Protein AF-A0A091CDH5-F1 (afdb_monomer_lite)

Sequence (172 aa):
MLFLNHKAAADETEFFQAIQVDENDRHKTISEEHEIEGWTRFYFPGRRGKYSDFEWHWYHFSGVSKDEKSEAEGIFQIVGEGKGWAEDDEVSNEFGNFDYLMFADIDYGHEDVFEETKQWLNWFINETEIDGIRLDAVKHIKSSVINDLVNYVRAEFGEDFFFSGRILGTRY

pLDDT: mean 90.64, std 10.82, range [31.14, 98.5]

Secondary structure (DSSP, 8-state):
-B--SEE-S-SEEEEEEEEEEETTEEEEE-S--EEEEEEEEB--TTTTTSS----B-GGGEEEEEEETTTTEEEEEEEPSTT-SPPPGGGS--TTS-----SSEEE-TTSHHHHHHHHHHHHHHHHHHT-SEEEESSGGGS-HHHHHHHHHHHHHHH-TT-EEEE---S---

Foldseek 3Di:
DDELFADDDAPAKDKAWWFFADPLARVHTPGDIDIFIARWWHQPVVCVQPLHRDITGLVQFQWAQAGPVVRDGGIIGTDDVQHDADDCVQAPCGSHRQLDDHGGTGDPSDPVSLVVVLSCVVVVCVVPVDQEDEYEPNRNDGNVSVVVSLVSCCVVPNPSRYYHYDDDDDDD

Radius of gyration: 16.64 Å; chains: 1; bounding box: 41×36×43 Å

Organism: NCBI:txid1302649

Structure (mmCIF, N/CA/C/O backbone):
data_AF-A0A091CDH5-F1
#
_entry.id   AF-A0A091CDH5-F1
#
loop_
_atom_site.group_PDB
_atom_site.id
_atom_site.type_symbol
_atom_site.label_atom_id
_atom_site.label_alt_id
_atom_site.label_comp_id
_atom_site.label_asym_id
_atom_site.label_entity_id
_atom_site.label_seq_id
_atom_site.pdbx_PDB_ins_code
_atom_site.Cartn_x
_atom_site.Cartn_y
_atom_site.Cartn_z
_atom_site.occupancy
_atom_site.B_iso_or_equiv
_atom_site.auth_seq_id
_atom_site.auth_comp_id
_atom_site.auth_asym_id
_atom_site.auth_atom_id
_atom_site.pdbx_PDB_model_num
ATOM 1 N N . MET A 1 1 ? -2.086 10.483 12.612 1.00 80.38 1 MET A N 1
ATOM 2 C CA . MET A 1 1 ? -1.797 10.572 11.163 1.00 80.38 1 MET A CA 1
ATOM 3 C C . MET A 1 1 ? -1.545 9.162 10.685 1.00 80.38 1 MET A C 1
ATOM 5 O O . MET A 1 1 ? -0.776 8.481 11.350 1.00 80.38 1 MET A O 1
ATOM 9 N N . LEU A 1 2 ? -2.225 8.728 9.629 1.00 86.69 2 LEU A N 1
ATOM 10 C CA . LEU A 1 2 ? -2.168 7.367 9.106 1.00 86.69 2 LEU A CA 1
ATOM 11 C C . LEU A 1 2 ? -1.538 7.364 7.715 1.00 86.69 2 LEU A C 1
ATOM 13 O O . LEU A 1 2 ? -1.805 8.263 6.918 1.00 86.69 2 LEU A O 1
ATOM 17 N N . PHE A 1 3 ? -0.725 6.344 7.458 1.00 88.12 3 PHE A N 1
ATOM 18 C CA . PHE A 1 3 ? -0.074 6.088 6.179 1.00 88.12 3 PHE A CA 1
ATOM 19 C C . PHE A 1 3 ? -0.627 4.781 5.631 1.00 88.12 3 PHE A C 1
ATOM 21 O O . PHE A 1 3 ? -0.390 3.725 6.209 1.00 88.12 3 PHE A O 1
ATOM 28 N N . LEU A 1 4 ? -1.401 4.893 4.558 1.00 89.12 4 LEU A N 1
ATOM 29 C CA . LEU A 1 4 ? -2.134 3.786 3.947 1.00 89.12 4 LEU A CA 1
ATOM 30 C C . LEU A 1 4 ? -1.717 3.555 2.486 1.00 89.12 4 LEU A C 1
ATOM 32 O O . LEU A 1 4 ? -2.208 2.653 1.841 1.00 89.12 4 LEU A O 1
ATOM 36 N N . ASN A 1 5 ? -0.791 4.347 1.951 1.00 88.94 5 ASN A N 1
ATOM 37 C CA . ASN A 1 5 ? -0.385 4.229 0.552 1.00 88.94 5 ASN A CA 1
ATOM 38 C C . ASN A 1 5 ? 0.543 3.038 0.297 1.00 88.94 5 ASN A C 1
ATOM 40 O O . ASN A 1 5 ? 0.453 2.374 -0.723 1.00 88.94 5 ASN A O 1
ATOM 44 N N . HIS A 1 6 ? 1.520 2.830 1.175 1.00 93.06 6 HIS A N 1
ATOM 45 C CA . HIS A 1 6 ? 2.621 1.913 0.915 1.00 93.06 6 HIS A CA 1
ATOM 46 C C . HIS A 1 6 ? 3.102 1.241 2.190 1.00 93.06 6 HIS A C 1
ATOM 48 O O . HIS A 1 6 ? 2.900 1.736 3.305 1.00 93.06 6 HIS A O 1
ATOM 54 N N . LYS A 1 7 ? 3.816 0.131 2.010 1.00 95.12 7 LYS A N 1
ATOM 55 C CA . LYS A 1 7 ? 4.566 -0.548 3.067 1.00 95.12 7 LYS A CA 1
ATOM 56 C C . LYS A 1 7 ? 6.041 -0.577 2.702 1.00 95.12 7 LYS A C 1
ATOM 58 O O . LYS A 1 7 ? 6.405 -0.768 1.548 1.00 95.12 7 LYS A O 1
ATOM 63 N N . ALA A 1 8 ? 6.890 -0.388 3.704 1.00 94.75 8 ALA A N 1
ATOM 64 C CA . ALA A 1 8 ? 8.336 -0.307 3.549 1.00 94.75 8 ALA A CA 1
ATOM 65 C C . ALA A 1 8 ? 9.036 -1.288 4.487 1.00 94.75 8 ALA A C 1
ATOM 67 O O . ALA A 1 8 ? 8.496 -1.603 5.548 1.00 94.75 8 ALA A O 1
ATOM 68 N N . ALA A 1 9 ? 10.257 -1.690 4.121 1.00 93.31 9 ALA A N 1
ATOM 69 C CA . ALA A 1 9 ? 11.094 -2.618 4.885 1.00 93.31 9 ALA A CA 1
ATOM 70 C C . ALA A 1 9 ? 10.392 -3.962 5.147 1.00 93.31 9 ALA A C 1
ATOM 72 O O . ALA A 1 9 ? 10.154 -4.336 6.296 1.00 93.31 9 ALA A O 1
ATOM 73 N N . ALA A 1 10 ? 10.040 -4.655 4.060 1.00 96.44 10 ALA A N 1
ATOM 74 C CA . ALA A 1 10 ? 9.552 -6.027 4.125 1.00 96.44 10 ALA A CA 1
ATOM 75 C C . ALA A 1 10 ? 10.574 -6.940 4.821 1.00 96.44 10 ALA A C 1
ATOM 77 O O . ALA A 1 10 ? 11.772 -6.652 4.837 1.00 96.44 10 ALA A O 1
ATOM 78 N N . ASP A 1 11 ? 10.089 -8.033 5.403 1.00 97.88 11 ASP A N 1
ATOM 79 C CA . ASP A 1 11 ? 10.935 -8.988 6.114 1.00 97.88 11 ASP A CA 1
ATOM 80 C C . ASP A 1 11 ? 11.752 -9.847 5.125 1.00 97.88 11 ASP A C 1
ATOM 82 O O . ASP A 1 11 ? 12.896 -10.201 5.411 1.00 97.88 11 ASP A O 1
ATOM 86 N N . GLU A 1 12 ? 11.177 -10.158 3.956 1.00 98.12 12 GLU A N 1
ATOM 87 C CA . GLU A 1 12 ? 11.788 -10.974 2.898 1.00 98.12 12 GLU A CA 1
ATOM 88 C C . GLU A 1 12 ? 11.397 -10.477 1.489 1.00 98.12 12 GLU A C 1
ATOM 90 O O . GLU A 1 12 ? 10.405 -9.759 1.297 1.00 98.12 12 GLU A O 1
ATOM 95 N N . THR A 1 13 ? 12.191 -10.877 0.493 1.00 98.25 13 THR A N 1
ATOM 96 C CA . THR A 1 13 ? 11.895 -10.700 -0.932 1.00 98.25 13 THR A CA 1
ATOM 97 C C . THR A 1 13 ? 11.043 -11.848 -1.478 1.00 98.25 13 THR A C 1
ATOM 99 O O . THR A 1 13 ? 11.049 -12.962 -0.951 1.00 98.25 13 THR A O 1
ATOM 102 N N . GLU A 1 14 ? 10.314 -11.583 -2.562 1.00 98.50 14 GLU A N 1
ATOM 103 C CA . GLU A 1 14 ? 9.577 -12.587 -3.337 1.00 98.50 14 GLU A CA 1
ATOM 104 C C . GLU A 1 14 ? 9.861 -12.414 -4.832 1.00 98.50 14 GLU A C 1
ATOM 106 O O . GLU A 1 14 ? 10.179 -11.310 -5.280 1.00 98.50 14 GLU A O 1
ATOM 111 N N . PHE A 1 15 ? 9.723 -13.498 -5.601 1.00 98.25 15 PHE A N 1
ATOM 112 C CA . PHE A 1 15 ? 9.807 -13.473 -7.063 1.00 98.25 15 PHE A CA 1
ATOM 113 C C . PHE A 1 15 ? 8.410 -13.378 -7.675 1.00 98.25 15 PHE A C 1
ATOM 115 O O . PHE A 1 15 ? 7.536 -14.183 -7.345 1.00 98.25 15 PHE A O 1
ATOM 122 N N . PHE A 1 16 ? 8.206 -12.422 -8.579 1.00 98.00 16 PHE A N 1
ATOM 123 C CA . PHE A 1 16 ? 6.928 -12.200 -9.259 1.00 98.00 16 PHE A CA 1
ATOM 124 C C . PHE A 1 16 ? 7.130 -11.534 -10.625 1.00 98.00 16 PHE A C 1
ATOM 126 O O . PHE A 1 16 ? 8.180 -10.953 -10.898 1.00 98.00 16 PHE A O 1
ATOM 133 N N . GLN A 1 17 ? 6.132 -11.651 -11.506 1.00 98.06 17 GLN A N 1
ATOM 134 C CA . GLN A 1 17 ? 6.162 -11.000 -12.817 1.00 98.06 17 GLN A CA 1
ATOM 135 C C . GLN A 1 17 ? 5.862 -9.509 -12.675 1.00 98.06 17 GLN A C 1
ATOM 137 O O . GLN A 1 17 ? 4.933 -9.117 -11.964 1.00 98.06 17 GLN A O 1
ATOM 142 N N . ALA A 1 18 ? 6.635 -8.685 -13.373 1.00 97.75 18 ALA A N 1
ATOM 143 C CA . ALA A 1 18 ? 6.439 -7.249 -13.415 1.00 97.75 18 ALA A CA 1
ATOM 144 C C . ALA A 1 18 ? 6.816 -6.664 -14.781 1.00 97.75 18 ALA A C 1
ATOM 146 O O . ALA A 1 18 ? 7.532 -7.273 -15.581 1.00 97.75 18 ALA A O 1
ATOM 147 N N . ILE A 1 19 ? 6.339 -5.448 -15.030 1.00 97.12 19 ILE A N 1
ATOM 148 C CA . ILE A 1 19 ? 6.718 -4.620 -16.175 1.00 97.12 19 ILE A CA 1
ATOM 149 C C . ILE A 1 19 ? 7.234 -3.287 -15.642 1.00 97.12 19 ILE A C 1
ATOM 151 O O . ILE A 1 19 ? 6.599 -2.656 -14.798 1.00 97.12 19 ILE A O 1
ATOM 155 N N . GLN A 1 20 ? 8.377 -2.833 -16.146 1.00 96.94 20 GLN A N 1
ATOM 156 C CA . GLN A 1 20 ? 8.887 -1.507 -15.832 1.00 96.94 20 GLN A CA 1
ATOM 157 C C . GLN A 1 20 ? 8.100 -0.447 -16.616 1.00 96.94 20 GLN A C 1
ATOM 159 O O . GLN A 1 20 ? 7.883 -0.596 -17.824 1.00 96.94 20 GLN A O 1
ATOM 164 N N . VAL A 1 21 ? 7.703 0.638 -15.952 1.00 95.69 21 VAL A N 1
ATOM 165 C CA . VAL A 1 21 ? 6.972 1.769 -16.548 1.00 95.69 21 VAL A CA 1
ATOM 166 C C . VAL A 1 21 ? 7.778 3.069 -16.470 1.00 95.69 21 VAL A C 1
ATOM 168 O O . VAL A 1 21 ? 8.681 3.214 -15.646 1.00 95.69 21 VAL A O 1
ATOM 171 N N . ASP A 1 22 ? 7.475 4.013 -17.361 1.00 93.12 22 ASP A N 1
ATOM 172 C CA . ASP A 1 22 ? 8.132 5.321 -17.430 1.00 93.12 22 ASP A CA 1
ATOM 173 C C . ASP A 1 22 ? 7.769 6.177 -16.202 1.00 93.12 22 ASP A C 1
ATOM 175 O O . ASP A 1 22 ? 6.600 6.384 -15.875 1.00 93.12 22 ASP A O 1
ATOM 179 N N . GLU A 1 23 ? 8.775 6.734 -15.528 1.00 90.25 23 GLU A N 1
ATOM 180 C CA . GLU A 1 23 ? 8.574 7.606 -14.363 1.00 90.25 23 GLU A CA 1
ATOM 181 C C . GLU A 1 23 ? 7.876 8.930 -14.699 1.00 90.25 23 GLU A C 1
ATOM 183 O O . GLU A 1 23 ? 7.414 9.632 -13.798 1.00 90.25 23 GLU A O 1
ATOM 188 N N . ASN A 1 24 ? 7.810 9.308 -15.977 1.00 89.75 24 ASN A N 1
ATOM 189 C CA . ASN A 1 24 ? 7.116 10.515 -16.420 1.00 89.75 24 ASN A CA 1
ATOM 190 C C . ASN A 1 24 ? 5.718 10.223 -16.982 1.00 89.75 24 ASN A C 1
ATOM 192 O O . ASN A 1 24 ? 4.951 11.166 -17.175 1.00 89.75 24 ASN A O 1
ATOM 196 N N . ASP A 1 25 ? 5.399 8.952 -17.238 1.00 89.94 25 ASP A N 1
ATOM 197 C CA . ASP A 1 25 ? 4.111 8.494 -17.760 1.00 89.94 25 ASP A CA 1
ATOM 198 C C . ASP A 1 25 ? 3.882 7.014 -17.399 1.00 89.94 25 ASP A C 1
ATOM 200 O O . ASP A 1 25 ? 4.357 6.110 -18.091 1.00 89.94 25 ASP A O 1
ATOM 204 N N . ARG A 1 26 ? 3.137 6.755 -16.318 1.00 89.19 26 ARG A N 1
ATOM 205 C CA . ARG A 1 26 ? 2.933 5.391 -15.789 1.00 89.19 26 ARG A CA 1
ATOM 206 C C . ARG A 1 26 ? 2.103 4.486 -16.708 1.00 89.19 26 ARG A C 1
ATOM 208 O O . ARG A 1 26 ? 2.085 3.276 -16.485 1.00 89.19 26 ARG A O 1
ATOM 215 N N . HIS A 1 27 ? 1.479 5.022 -17.761 1.00 88.50 27 HIS A N 1
ATOM 216 C CA . HIS A 1 27 ? 0.835 4.213 -18.805 1.00 88.50 27 HIS A CA 1
ATOM 217 C C . HIS A 1 27 ? 1.828 3.617 -19.797 1.00 88.50 27 HIS A C 1
ATOM 219 O O . HIS A 1 27 ? 1.499 2.694 -20.546 1.00 88.50 27 HIS A O 1
ATOM 225 N N . LYS A 1 28 ? 3.040 4.168 -19.856 1.00 92.06 28 LYS A N 1
ATOM 226 C CA . LYS A 1 28 ? 4.040 3.775 -20.833 1.00 92.06 28 LYS A CA 1
ATOM 227 C C . LYS A 1 28 ? 4.949 2.704 -20.249 1.00 92.06 28 LYS A C 1
ATOM 229 O O . LYS A 1 28 ? 5.855 2.982 -19.470 1.00 92.06 28 LYS A O 1
ATOM 234 N N . THR A 1 29 ? 4.753 1.476 -20.707 1.00 94.38 29 THR A N 1
ATOM 235 C CA . THR A 1 29 ? 5.658 0.355 -20.441 1.00 94.38 29 THR A CA 1
ATOM 236 C C . THR A 1 29 ? 6.996 0.568 -21.155 1.00 94.38 29 THR A C 1
ATOM 238 O O . THR A 1 29 ? 7.020 0.891 -22.347 1.00 94.38 29 THR A O 1
ATOM 241 N N . ILE A 1 30 ? 8.109 0.365 -20.450 1.00 95.50 30 ILE A N 1
ATOM 242 C CA . ILE A 1 30 ? 9.477 0.501 -20.983 1.00 95.50 30 ILE A CA 1
ATOM 243 C C . ILE A 1 30 ? 10.273 -0.811 -20.965 1.00 95.50 30 ILE A C 1
ATOM 245 O O . ILE A 1 30 ? 11.392 -0.843 -21.478 1.00 95.50 30 ILE A O 1
ATOM 249 N N . SER A 1 31 ? 9.689 -1.897 -20.452 1.00 96.06 31 SER A N 1
ATOM 250 C CA . SER A 1 31 ? 10.220 -3.260 -20.561 1.00 96.06 31 SER A CA 1
ATOM 251 C C . SER A 1 31 ? 9.159 -4.241 -21.066 1.00 96.06 31 SER A C 1
ATOM 253 O O . SER A 1 31 ? 7.966 -3.940 -21.070 1.00 96.06 31 SER A O 1
ATOM 255 N N . GLU A 1 32 ? 9.594 -5.440 -21.454 1.00 95.94 32 GLU A N 1
ATOM 256 C CA . GLU A 1 32 ? 8.705 -6.606 -21.527 1.00 95.94 32 GLU A CA 1
ATOM 257 C C . GLU A 1 32 ? 8.388 -7.116 -20.108 1.00 95.94 32 GLU A C 1
ATOM 259 O O . GLU A 1 32 ? 9.072 -6.749 -19.143 1.00 95.94 32 GLU A O 1
ATOM 264 N N . GLU A 1 33 ? 7.354 -7.950 -19.979 1.00 97.06 33 GLU A N 1
ATOM 265 C CA . GLU A 1 33 ? 7.061 -8.680 -18.741 1.00 97.06 33 GLU A CA 1
ATOM 266 C C . GLU A 1 33 ? 8.221 -9.620 -18.408 1.00 97.06 33 GLU A C 1
ATOM 268 O O . GLU A 1 33 ? 8.683 -10.388 -19.258 1.00 97.06 33 GLU A O 1
ATOM 273 N N . HIS A 1 34 ? 8.717 -9.534 -17.178 1.00 97.31 34 HIS A N 1
ATOM 274 C CA . HIS A 1 34 ? 9.783 -10.394 -16.690 1.00 97.31 34 HIS A CA 1
ATOM 275 C C . HIS A 1 34 ? 9.684 -10.599 -15.181 1.00 97.31 34 HIS A C 1
ATOM 277 O O . HIS A 1 34 ? 9.068 -9.825 -14.450 1.00 97.31 34 HIS A O 1
ATOM 283 N N . GLU A 1 35 ? 10.326 -11.665 -14.712 1.00 98.06 35 GLU A N 1
ATOM 284 C CA . GLU A 1 35 ? 10.405 -11.969 -13.291 1.00 98.06 35 GLU A CA 1
ATOM 285 C C . GLU A 1 35 ? 11.426 -11.060 -12.602 1.00 98.06 35 GLU A C 1
ATOM 287 O O . GLU A 1 35 ? 12.613 -11.086 -12.957 1.00 98.06 35 GLU A O 1
ATOM 292 N N . ILE A 1 36 ? 10.967 -10.343 -11.579 1.00 98.31 36 ILE A N 1
ATOM 293 C CA . ILE A 1 36 ? 11.791 -9.531 -10.682 1.00 98.31 36 ILE A CA 1
ATOM 294 C C . ILE A 1 36 ? 11.804 -10.125 -9.272 1.00 98.31 36 ILE A C 1
ATOM 296 O O . ILE A 1 36 ? 10.966 -10.962 -8.931 1.00 98.31 36 ILE A O 1
ATOM 300 N N . GLU A 1 37 ? 12.751 -9.679 -8.453 1.00 98.50 37 GLU A N 1
ATOM 301 C CA . GLU A 1 37 ? 12.788 -9.944 -7.015 1.00 98.50 37 GLU A CA 1
ATOM 302 C C . GLU A 1 37 ? 12.473 -8.653 -6.249 1.00 98.50 37 GLU A C 1
ATOM 304 O O . GLU A 1 37 ? 13.165 -7.651 -6.415 1.00 98.50 37 GLU A O 1
ATOM 309 N N . GLY A 1 38 ? 11.439 -8.652 -5.402 1.00 97.81 38 GLY A N 1
ATOM 310 C CA . GLY A 1 38 ? 10.995 -7.439 -4.707 1.00 97.81 38 GLY A CA 1
ATOM 311 C C . GLY A 1 38 ? 10.639 -7.644 -3.236 1.00 97.81 38 GLY A C 1
ATOM 312 O O . GLY A 1 38 ? 10.076 -8.668 -2.847 1.00 97.81 38 GLY A O 1
ATOM 313 N N . TRP A 1 39 ? 10.927 -6.631 -2.412 1.00 98.19 39 TRP A N 1
ATOM 314 C CA . TRP A 1 39 ? 10.616 -6.580 -0.976 1.00 98.19 39 TRP A CA 1
ATOM 315 C C . TRP A 1 39 ? 9.113 -6.450 -0.716 1.00 98.19 39 TRP A C 1
ATOM 317 O O . TRP A 1 39 ? 8.582 -5.346 -0.588 1.00 98.19 39 TRP A O 1
ATOM 327 N N . THR A 1 40 ? 8.428 -7.586 -0.629 1.00 98.06 40 THR A N 1
ATOM 328 C CA . THR A 1 40 ? 6.958 -7.643 -0.569 1.00 98.06 40 THR A CA 1
ATOM 329 C C . THR A 1 40 ? 6.417 -8.586 0.501 1.00 98.06 40 THR A C 1
ATOM 331 O O . THR A 1 40 ? 5.235 -8.501 0.827 1.00 98.06 40 THR A O 1
ATOM 334 N N . ARG A 1 41 ? 7.263 -9.407 1.137 1.00 98.25 41 ARG A N 1
ATOM 335 C CA . ARG A 1 41 ? 6.812 -10.322 2.185 1.00 98.25 41 ARG A CA 1
ATOM 336 C C . ARG A 1 41 ? 6.877 -9.682 3.567 1.00 98.25 41 ARG A C 1
ATOM 338 O O . ARG A 1 41 ? 7.962 -9.436 4.094 1.00 98.25 41 ARG A O 1
ATOM 345 N N . PHE A 1 42 ? 5.719 -9.467 4.187 1.00 98.44 42 PHE A N 1
ATOM 346 C CA . PHE A 1 42 ? 5.620 -8.994 5.571 1.00 98.44 42 PHE A CA 1
ATOM 347 C C . PHE A 1 42 ? 4.902 -10.035 6.426 1.00 98.44 42 PHE A C 1
ATOM 349 O O . PHE A 1 42 ? 3.680 -10.164 6.347 1.00 98.44 42 PHE A O 1
ATOM 356 N N . TYR A 1 43 ? 5.653 -10.736 7.275 1.00 97.19 43 TYR A N 1
ATOM 357 C CA . TYR A 1 43 ? 5.133 -11.787 8.160 1.00 97.19 43 TYR A CA 1
ATOM 358 C C . TYR A 1 43 ? 5.282 -11.444 9.652 1.00 97.19 43 TYR A C 1
ATOM 360 O O . TYR A 1 43 ? 4.762 -12.141 10.523 1.00 97.19 43 TYR A O 1
ATOM 368 N N . PHE A 1 44 ? 5.939 -10.323 9.976 1.00 97.12 44 PHE A N 1
ATOM 369 C CA . PHE A 1 44 ? 5.959 -9.720 11.315 1.00 97.12 44 PHE A CA 1
ATOM 370 C C . PHE A 1 44 ? 6.332 -10.704 12.447 1.00 97.12 44 PHE A C 1
ATOM 372 O O . PHE A 1 44 ? 5.588 -10.832 13.435 1.00 97.12 44 PHE A O 1
ATOM 379 N N . PRO A 1 45 ? 7.505 -11.367 12.386 1.00 96.69 45 PRO A N 1
ATOM 380 C CA . PRO A 1 45 ? 7.869 -12.444 13.314 1.00 96.69 45 PRO A CA 1
ATOM 381 C C . PRO A 1 45 ? 7.802 -12.033 14.788 1.00 96.69 45 PRO A C 1
ATOM 383 O O . PRO A 1 45 ? 7.441 -12.830 15.656 1.00 96.69 45 PRO A O 1
ATOM 386 N N . GLY A 1 46 ? 8.114 -10.768 15.082 1.00 97.50 46 GLY A N 1
ATOM 387 C CA . GLY A 1 46 ? 8.079 -10.224 16.437 1.00 97.50 46 GLY A CA 1
ATOM 388 C C . GLY A 1 46 ? 6.681 -10.185 17.063 1.00 97.50 46 GLY A C 1
ATOM 389 O O . GLY A 1 46 ? 6.571 -10.333 18.283 1.00 97.50 46 GLY A O 1
ATOM 390 N N . ARG A 1 47 ? 5.605 -10.031 16.266 1.00 96.75 47 ARG A N 1
ATOM 391 C CA . ARG A 1 47 ? 4.231 -9.970 16.803 1.00 96.75 47 ARG A CA 1
ATOM 392 C C . ARG A 1 47 ? 3.616 -11.347 17.036 1.00 96.75 47 ARG A C 1
ATOM 394 O O . ARG A 1 47 ? 2.696 -11.443 17.843 1.00 96.75 47 ARG A O 1
ATOM 401 N N . ARG A 1 48 ? 4.110 -12.397 16.366 1.00 95.75 48 ARG A N 1
ATOM 402 C CA . ARG A 1 48 ? 3.621 -13.788 16.488 1.00 95.75 48 ARG A CA 1
ATOM 403 C C . ARG A 1 48 ? 2.092 -13.905 16.353 1.00 95.75 48 ARG A C 1
ATOM 405 O O . ARG A 1 48 ? 1.443 -14.486 17.219 1.00 95.75 48 ARG A O 1
ATOM 412 N N . GLY A 1 49 ? 1.522 -13.275 15.324 1.00 95.62 49 GLY A N 1
ATOM 413 C CA . GLY A 1 49 ? 0.074 -13.273 15.068 1.00 95.62 49 GLY A CA 1
ATOM 414 C C . GLY A 1 49 ? -0.776 -12.503 16.088 1.00 95.62 49 GLY A C 1
ATOM 415 O O . GLY A 1 49 ? -1.995 -12.644 16.112 1.00 95.62 49 GLY A O 1
ATOM 416 N N . LYS A 1 50 ? -0.175 -11.696 16.975 1.00 97.00 50 LYS A N 1
ATOM 417 C CA . LYS A 1 50 ? -0.950 -10.853 17.892 1.00 97.00 50 LYS A CA 1
ATOM 418 C C . LYS A 1 50 ? -1.742 -9.802 17.097 1.00 97.00 50 LYS A C 1
ATOM 420 O O . LYS A 1 50 ? -1.154 -9.060 16.312 1.00 97.00 50 LYS A O 1
ATOM 425 N N . TYR A 1 51 ? -3.040 -9.701 17.384 1.00 96.69 51 TYR A N 1
ATOM 426 C CA . TYR A 1 51 ? -4.028 -8.778 16.795 1.00 96.69 51 TYR A CA 1
ATOM 427 C C . TYR A 1 51 ? -4.489 -9.104 15.368 1.00 96.69 51 TYR A C 1
ATOM 429 O O . TYR A 1 51 ? -5.692 -9.142 15.152 1.00 96.69 51 TYR A O 1
ATOM 437 N N . SER A 1 52 ? -3.578 -9.390 14.436 1.00 97.25 52 SER A N 1
ATOM 438 C CA . SER A 1 52 ? -3.921 -10.033 13.159 1.00 97.25 52 SER A CA 1
ATOM 439 C C . SER A 1 52 ? -2.819 -11.000 12.737 1.00 97.25 52 SER A C 1
ATOM 441 O O . SER A 1 52 ? -1.638 -10.796 13.052 1.00 97.25 52 SER A O 1
ATOM 443 N N . ASP A 1 53 ? -3.234 -12.077 12.081 1.00 96.69 53 ASP A N 1
ATOM 444 C CA . ASP A 1 53 ? -2.401 -13.101 11.448 1.00 96.69 53 ASP A CA 1
ATOM 445 C C . ASP A 1 53 ? -2.203 -12.842 9.946 1.00 96.69 53 ASP A C 1
ATOM 447 O O . ASP A 1 53 ? -1.562 -13.639 9.268 1.00 96.69 53 ASP A O 1
ATOM 451 N N . PHE A 1 54 ? -2.693 -11.705 9.443 1.00 98.19 54 PHE A N 1
ATOM 452 C CA . PHE A 1 54 ? -2.525 -11.290 8.059 1.00 98.19 54 PHE A CA 1
ATOM 453 C C . PHE A 1 54 ? -1.048 -11.064 7.708 1.00 98.19 54 PHE A C 1
ATOM 455 O O . PHE A 1 54 ? -0.366 -10.203 8.288 1.00 98.19 54 PHE A O 1
ATOM 462 N N . GLU A 1 55 ? -0.577 -11.812 6.713 1.00 98.06 55 GLU A N 1
ATOM 463 C CA . GLU A 1 55 ? 0.738 -11.662 6.099 1.00 98.06 55 GLU A CA 1
ATOM 464 C C . GLU A 1 55 ? 0.595 -10.985 4.734 1.00 98.06 55 GLU A C 1
ATOM 466 O O . GLU A 1 55 ? -0.326 -11.265 3.965 1.00 98.06 55 GLU A O 1
ATOM 471 N N . TRP A 1 56 ? 1.507 -10.062 4.433 1.00 98.38 56 TRP A N 1
ATOM 472 C CA . TRP A 1 56 ? 1.512 -9.376 3.146 1.00 98.38 56 TRP A CA 1
ATOM 473 C C . TRP A 1 56 ? 2.444 -10.092 2.179 1.00 98.38 56 TRP A C 1
ATOM 475 O O . TRP A 1 56 ? 3.521 -10.523 2.586 1.00 98.38 56 TRP A O 1
ATOM 485 N N . HIS A 1 57 ? 2.030 -10.155 0.918 1.00 98.31 57 HIS A N 1
ATOM 486 C CA . HIS A 1 57 ? 2.753 -10.772 -0.185 1.00 98.31 57 HIS A CA 1
ATOM 487 C C . HIS A 1 57 ? 2.669 -9.875 -1.418 1.00 98.31 57 HIS A C 1
ATOM 489 O O . HIS A 1 57 ? 1.830 -8.973 -1.462 1.00 98.31 57 HIS A O 1
ATOM 495 N N . TRP A 1 58 ? 3.476 -10.145 -2.443 1.00 97.75 58 TRP A N 1
ATOM 496 C CA . TRP A 1 58 ? 3.505 -9.394 -3.706 1.00 97.75 58 TRP A CA 1
ATOM 497 C C . TRP A 1 58 ? 2.114 -9.155 -4.320 1.00 97.75 58 TRP A C 1
ATOM 499 O O . TRP A 1 58 ? 1.834 -8.070 -4.823 1.00 97.75 58 TRP A O 1
ATOM 509 N N . TYR A 1 59 ? 1.197 -10.118 -4.208 1.00 96.62 59 TYR A N 1
ATOM 510 C CA . TYR A 1 59 ? -0.164 -9.998 -4.736 1.00 96.62 59 TYR A CA 1
ATOM 511 C C . TYR A 1 59 ? -1.080 -9.067 -3.921 1.00 96.62 59 TYR A C 1
ATOM 513 O O . TYR A 1 59 ? -2.205 -8.822 -4.339 1.00 96.62 59 TYR A O 1
ATOM 521 N N . HIS A 1 60 ? -0.616 -8.468 -2.824 1.00 97.31 60 HIS A N 1
ATOM 522 C CA . HIS A 1 60 ? -1.303 -7.379 -2.113 1.00 97.31 60 HIS A CA 1
ATOM 523 C C . HIS A 1 60 ? -0.826 -5.980 -2.538 1.00 97.31 60 HIS A C 1
ATOM 525 O O . HIS A 1 60 ? -1.264 -4.978 -1.972 1.00 97.31 60 HIS A O 1
ATOM 531 N N . PHE A 1 61 ? 0.076 -5.903 -3.519 1.00 97.00 61 PHE A N 1
ATOM 532 C CA . PHE A 1 61 ? 0.668 -4.654 -3.991 1.00 97.00 61 PHE A CA 1
ATOM 533 C C . PHE A 1 61 ? 0.439 -4.454 -5.493 1.00 97.00 61 PHE A C 1
ATOM 535 O O . PHE A 1 61 ? 0.249 -5.423 -6.234 1.00 97.00 61 PHE A O 1
ATOM 542 N N . SER A 1 62 ? 0.428 -3.200 -5.936 1.00 95.56 62 SER A N 1
ATOM 543 C CA . SER A 1 62 ? 0.301 -2.787 -7.341 1.00 95.56 62 SER A CA 1
ATOM 544 C C . SER A 1 62 ? 1.677 -2.631 -8.005 1.00 95.56 62 SER A C 1
ATOM 546 O O . SER A 1 62 ? 1.840 -2.922 -9.191 1.00 95.56 62 SER A O 1
ATOM 548 N N . GLY A 1 63 ? 2.697 -2.231 -7.237 1.00 95.81 63 GLY A N 1
ATOM 549 C CA . GLY A 1 63 ? 4.040 -1.989 -7.753 1.00 95.81 63 GLY A CA 1
ATOM 550 C C . GLY A 1 63 ? 5.130 -1.840 -6.694 1.00 95.81 63 GLY A C 1
ATOM 551 O O . GLY A 1 63 ? 4.860 -1.680 -5.501 1.00 95.81 63 GLY A O 1
ATOM 552 N N . VAL A 1 64 ? 6.384 -1.877 -7.156 1.00 97.12 64 VAL A N 1
ATOM 553 C CA . VAL A 1 64 ? 7.608 -1.677 -6.358 1.00 97.12 64 VAL A CA 1
ATOM 554 C C . VAL A 1 64 ? 8.609 -0.759 -7.076 1.00 97.12 64 VAL A C 1
ATOM 556 O O . VAL A 1 64 ? 8.514 -0.558 -8.285 1.00 97.12 64 VAL A O 1
ATOM 559 N N . SER A 1 65 ? 9.586 -0.204 -6.344 1.00 95.44 65 SER A N 1
ATOM 560 C CA . SER A 1 65 ? 10.575 0.757 -6.885 1.00 95.44 65 SER A CA 1
ATOM 561 C C . SER A 1 65 ? 11.904 0.135 -7.332 1.00 95.44 65 SER A C 1
ATOM 563 O O . SER A 1 65 ? 12.833 0.852 -7.714 1.00 95.44 65 SER A O 1
ATOM 565 N N . LYS A 1 66 ? 12.076 -1.176 -7.152 1.00 95.75 66 LYS A N 1
ATOM 566 C CA . LYS A 1 66 ? 13.367 -1.830 -7.356 1.00 95.75 66 LYS A CA 1
ATOM 567 C C . LYS A 1 66 ? 13.201 -3.316 -7.639 1.00 95.75 66 LYS A C 1
ATOM 569 O O . LYS A 1 66 ? 12.428 -3.982 -6.955 1.00 95.75 66 LYS A O 1
ATOM 574 N N . ASP A 1 67 ? 13.979 -3.805 -8.596 1.00 97.44 67 ASP A N 1
ATOM 575 C CA . ASP A 1 67 ? 14.270 -5.222 -8.779 1.00 97.44 67 ASP A CA 1
ATOM 576 C C . ASP A 1 67 ? 15.602 -5.552 -8.086 1.00 97.44 67 ASP A C 1
ATOM 578 O O . ASP A 1 67 ? 16.672 -5.124 -8.519 1.00 97.44 67 ASP A O 1
ATOM 582 N N . GLU A 1 68 ? 15.550 -6.310 -6.994 1.00 97.38 68 GLU A N 1
ATOM 583 C CA . GLU A 1 68 ? 16.729 -6.728 -6.228 1.00 97.38 68 GLU A CA 1
ATOM 584 C C . GLU A 1 68 ? 17.609 -7.722 -6.997 1.00 97.38 68 GLU A C 1
ATOM 586 O O . GLU A 1 68 ? 18.817 -7.773 -6.771 1.00 97.38 68 GLU A O 1
ATOM 591 N N . LYS A 1 69 ? 17.037 -8.464 -7.953 1.00 95.25 69 LYS A N 1
ATOM 592 C CA . LYS A 1 69 ? 17.755 -9.470 -8.746 1.00 95.25 69 LYS A CA 1
ATOM 593 C C . LYS A 1 69 ? 18.749 -8.826 -9.706 1.00 95.25 69 LYS A C 1
ATOM 595 O O . LYS A 1 69 ? 19.854 -9.338 -9.889 1.00 95.25 69 LYS A O 1
ATOM 600 N N . SER A 1 70 ? 18.339 -7.736 -10.354 1.00 96.00 70 SER A N 1
ATOM 601 C CA . SER A 1 70 ? 19.160 -6.986 -11.315 1.00 96.00 70 SER A CA 1
ATOM 602 C C . SER A 1 70 ? 19.753 -5.692 -10.754 1.00 96.00 70 SER A C 1
ATOM 604 O O . SER A 1 70 ? 20.540 -5.043 -11.443 1.00 96.00 70 SER A O 1
ATOM 606 N N . GLU A 1 71 ? 19.385 -5.321 -9.524 1.00 95.94 71 GLU A N 1
ATOM 607 C CA . GLU A 1 71 ? 19.660 -4.022 -8.893 1.00 95.94 71 GLU A CA 1
ATOM 608 C C . GLU A 1 71 ? 19.091 -2.819 -9.670 1.00 95.94 71 GLU A C 1
ATOM 610 O O . GLU A 1 71 ? 19.508 -1.679 -9.453 1.00 95.94 71 GLU A O 1
ATOM 615 N N . ALA A 1 72 ? 18.133 -3.051 -10.571 1.00 95.25 72 ALA A N 1
ATOM 616 C CA . ALA A 1 72 ? 17.502 -1.993 -11.343 1.00 95.25 72 ALA A CA 1
ATOM 617 C C . ALA A 1 72 ? 16.529 -1.185 -10.474 1.00 95.25 72 ALA A C 1
ATOM 619 O O . ALA A 1 72 ? 15.603 -1.728 -9.872 1.00 95.25 72 ALA A O 1
ATOM 620 N N . GLU A 1 73 ? 16.722 0.131 -10.451 1.00 95.69 73 GLU A N 1
ATOM 621 C CA . GLU A 1 73 ? 15.779 1.087 -9.870 1.00 95.69 73 GLU A CA 1
ATOM 622 C C . GLU A 1 73 ? 14.815 1.608 -10.945 1.00 95.69 73 GLU A C 1
ATOM 624 O O . GLU A 1 73 ? 15.161 1.721 -12.125 1.00 95.69 73 GLU A O 1
ATOM 629 N N . GLY A 1 74 ? 13.591 1.918 -10.532 1.00 94.12 74 GLY A N 1
ATOM 630 C CA . GLY A 1 74 ? 12.532 2.439 -11.393 1.00 94.12 74 GLY A CA 1
ATOM 631 C C . GLY A 1 74 ? 11.172 1.955 -10.913 1.00 94.12 74 GLY A C 1
ATOM 632 O O . GLY A 1 74 ? 11.058 1.405 -9.827 1.00 94.12 74 GLY A O 1
ATOM 633 N N . ILE A 1 75 ? 10.121 2.139 -11.703 1.00 96.12 75 ILE A N 1
ATOM 634 C CA . ILE A 1 75 ? 8.772 1.743 -11.284 1.00 96.12 75 ILE A CA 1
ATOM 635 C C . ILE A 1 75 ? 8.415 0.437 -11.962 1.00 96.12 75 ILE A C 1
ATOM 637 O O . ILE A 1 75 ? 8.343 0.377 -13.187 1.00 96.12 75 ILE A O 1
ATOM 641 N N . PHE A 1 76 ? 8.184 -0.591 -11.158 1.00 97.06 76 PHE A N 1
ATOM 642 C CA . PHE A 1 76 ? 7.799 -1.915 -11.618 1.00 97.06 76 PHE A CA 1
ATOM 643 C C . PHE A 1 76 ? 6.348 -2.164 -11.232 1.00 97.06 76 PHE A C 1
ATOM 645 O O . PHE A 1 76 ? 6.029 -2.292 -10.051 1.00 97.06 76 PHE A O 1
ATOM 652 N N . GLN A 1 77 ? 5.474 -2.218 -12.233 1.00 96.94 77 GLN A N 1
ATOM 653 C CA . GLN A 1 77 ? 4.083 -2.614 -12.068 1.00 96.94 77 GLN A CA 1
ATOM 654 C C . GLN A 1 77 ? 4.003 -4.137 -11.982 1.00 96.94 77 GLN A C 1
ATOM 656 O O . GLN A 1 77 ? 4.522 -4.834 -12.855 1.00 96.94 77 GLN A O 1
ATOM 661 N N . ILE A 1 78 ? 3.349 -4.652 -10.946 1.00 97.00 78 ILE A N 1
ATOM 662 C CA . ILE A 1 78 ? 3.157 -6.088 -10.739 1.00 97.00 78 ILE A CA 1
ATOM 663 C C . ILE A 1 78 ? 2.123 -6.610 -11.737 1.00 97.00 78 ILE A C 1
ATOM 665 O O . ILE A 1 78 ? 1.049 -6.031 -11.891 1.00 97.00 78 ILE A O 1
ATOM 669 N N . VAL A 1 79 ? 2.429 -7.734 -12.386 1.00 95.56 79 VAL A N 1
ATOM 670 C CA . VAL A 1 79 ? 1.515 -8.408 -13.315 1.00 95.56 79 VAL A CA 1
ATOM 671 C C . VAL A 1 79 ? 0.787 -9.550 -12.607 1.00 95.56 79 VAL A C 1
ATOM 673 O O . VAL A 1 79 ? 1.387 -10.358 -11.900 1.00 95.56 79 VAL A O 1
ATOM 676 N N . GLY A 1 80 ? -0.529 -9.634 -12.808 1.00 90.62 80 GLY A N 1
ATOM 677 C CA . GLY A 1 80 ? -1.382 -10.671 -12.234 1.00 90.62 80 GLY A CA 1
ATOM 678 C C . GLY A 1 80 ? -2.861 -10.458 -12.556 1.00 90.62 80 GLY A C 1
ATOM 679 O O . GLY A 1 80 ? -3.247 -9.462 -13.168 1.00 90.62 80 GLY A O 1
ATOM 680 N N . GLU A 1 81 ? -3.706 -11.403 -12.149 1.00 86.00 81 GLU A N 1
ATOM 681 C CA . GLU A 1 81 ? -5.158 -11.262 -12.286 1.00 86.00 81 GLU A CA 1
ATOM 682 C C . GLU A 1 81 ? -5.668 -10.115 -11.403 1.00 86.00 81 GLU A C 1
ATOM 684 O O . GLU A 1 81 ? -5.310 -10.023 -10.232 1.00 86.00 81 GLU A O 1
ATOM 689 N N . GLY A 1 82 ? -6.474 -9.219 -11.980 1.00 81.25 82 GLY A N 1
ATOM 690 C CA . GLY A 1 82 ? -6.995 -8.044 -11.273 1.00 81.25 82 GLY A CA 1
ATOM 691 C C . GLY A 1 82 ? -5.951 -6.963 -10.965 1.00 81.25 82 GLY A C 1
ATOM 692 O O . GLY A 1 82 ? -6.289 -5.993 -10.295 1.00 81.25 82 GLY A O 1
ATOM 693 N N . LYS A 1 83 ? -4.709 -7.107 -11.452 1.00 88.19 83 LYS A N 1
ATOM 694 C CA . LYS A 1 83 ? -3.628 -6.140 -11.236 1.00 88.19 83 LYS A CA 1
ATOM 695 C C . LYS A 1 83 ? -3.649 -5.006 -12.250 1.00 88.19 83 LYS A C 1
ATOM 697 O O . LYS A 1 83 ? -3.993 -5.186 -13.417 1.00 88.19 83 LYS A O 1
ATOM 702 N N . GLY A 1 84 ? -3.217 -3.845 -11.786 1.00 83.62 84 GLY A N 1
ATOM 703 C CA . GLY A 1 84 ? -3.123 -2.617 -12.554 1.00 83.62 84 GLY A CA 1
ATOM 704 C C . GLY A 1 84 ? -2.898 -1.438 -11.618 1.00 83.62 84 GLY A C 1
ATOM 705 O O . GLY A 1 84 ? -2.935 -1.594 -10.398 1.00 83.62 84 GLY A O 1
ATOM 706 N N . TRP A 1 85 ? -2.662 -0.265 -12.196 1.00 85.75 85 TRP A N 1
ATOM 707 C CA . TRP A 1 85 ? -2.790 0.975 -11.440 1.00 85.75 85 TRP A CA 1
ATOM 708 C C . TRP A 1 85 ? -4.264 1.237 -11.140 1.00 85.75 85 TRP A C 1
ATOM 710 O O . TRP A 1 85 ? -5.151 0.717 -11.824 1.00 85.75 85 TRP A O 1
ATOM 720 N N . ALA A 1 86 ? -4.529 2.063 -10.135 1.00 80.00 86 ALA A N 1
ATOM 721 C CA . ALA A 1 86 ? -5.837 2.664 -9.960 1.00 80.00 86 ALA A CA 1
ATOM 722 C C . ALA A 1 86 ? -6.338 3.337 -11.248 1.00 80.00 86 ALA A C 1
ATOM 724 O O . ALA A 1 86 ? -5.535 3.820 -12.041 1.00 80.00 86 ALA A O 1
ATOM 725 N N . GLU A 1 87 ? -7.658 3.392 -11.447 1.00 78.44 87 GLU A N 1
ATOM 726 C CA . GLU A 1 87 ? -8.230 4.116 -12.586 1.00 78.44 87 GLU A CA 1
ATOM 727 C C . GLU A 1 87 ? -7.861 5.607 -12.495 1.00 78.44 87 GLU A C 1
ATOM 729 O O . GLU A 1 87 ? -7.825 6.183 -11.404 1.00 78.44 87 GLU A O 1
ATOM 734 N N . ASP A 1 88 ? -7.578 6.237 -13.636 1.00 76.38 88 ASP A N 1
ATOM 735 C CA . ASP A 1 88 ? -7.042 7.607 -13.698 1.00 76.38 88 ASP A CA 1
ATOM 736 C C . ASP A 1 88 ? -7.955 8.647 -13.035 1.00 76.38 88 ASP A C 1
ATOM 738 O O . ASP A 1 88 ? -7.493 9.625 -12.452 1.00 76.38 88 ASP A O 1
ATOM 742 N N . ASP A 1 89 ? -9.272 8.442 -13.084 1.00 76.38 89 ASP A N 1
ATOM 743 C CA . ASP A 1 89 ? -10.244 9.327 -12.444 1.00 76.38 89 ASP A CA 1
ATOM 744 C C . ASP A 1 89 ? -10.337 9.145 -10.919 1.00 76.38 89 ASP A C 1
ATOM 746 O O . ASP A 1 89 ? -10.987 9.946 -10.239 1.00 76.38 89 ASP A O 1
ATOM 750 N N . GLU A 1 90 ? -9.652 8.143 -10.362 1.00 76.38 90 GLU A N 1
ATOM 751 C CA . GLU A 1 90 ? -9.611 7.858 -8.929 1.00 76.38 90 GLU A CA 1
ATOM 752 C C . GLU A 1 90 ? -8.337 8.355 -8.228 1.00 76.38 90 GLU A C 1
ATOM 754 O O . GLU A 1 90 ? -8.329 8.404 -6.992 1.00 76.38 90 GLU A O 1
ATOM 759 N N . VAL A 1 91 ? -7.304 8.763 -8.981 1.00 78.56 91 VAL A N 1
ATOM 760 C CA . VAL A 1 91 ? -6.010 9.279 -8.486 1.00 78.56 91 VAL A CA 1
ATOM 761 C C . VAL A 1 91 ? -5.595 10.571 -9.212 1.00 78.56 91 VAL A C 1
ATOM 763 O O . VAL A 1 91 ? -6.326 11.120 -10.031 1.00 78.56 91 VAL A O 1
ATOM 766 N N . SER A 1 92 ? -4.439 11.150 -8.868 1.00 78.69 92 SER A N 1
ATOM 767 C CA . SER A 1 92 ? -3.912 12.298 -9.624 1.00 78.69 92 SER A CA 1
ATOM 768 C C . SER A 1 92 ? -3.418 11.867 -11.011 1.00 78.69 92 SER A C 1
ATOM 770 O O . SER A 1 92 ? -2.623 10.940 -11.117 1.00 78.69 92 SER A O 1
ATOM 772 N N . ASN A 1 93 ? -3.787 12.623 -12.049 1.00 79.56 93 ASN A N 1
ATOM 773 C CA . ASN A 1 93 ? -3.306 12.441 -13.432 1.00 79.56 93 ASN A CA 1
ATOM 774 C C . ASN A 1 93 ? -1.883 12.987 -13.674 1.00 79.56 93 ASN A C 1
ATOM 776 O O . ASN A 1 93 ? -1.397 13.057 -14.807 1.00 79.56 93 ASN A O 1
ATOM 780 N N . GLU A 1 94 ? -1.216 13.480 -12.629 1.00 76.81 94 GLU A N 1
ATOM 781 C CA . GLU A 1 94 ? 0.202 13.822 -12.706 1.00 76.81 94 GLU A CA 1
ATOM 782 C C . GLU A 1 94 ? 0.995 12.591 -13.172 1.00 76.81 94 GLU A C 1
ATOM 784 O O . GLU A 1 94 ? 0.843 11.504 -12.625 1.00 76.81 94 GLU A O 1
ATOM 789 N N . PHE A 1 95 ? 1.859 12.772 -14.175 1.00 80.31 95 PHE A N 1
ATOM 790 C CA . PHE A 1 95 ? 2.640 11.690 -14.783 1.00 80.31 95 PHE A CA 1
ATOM 791 C C . PHE A 1 95 ? 1.805 10.540 -15.384 1.00 80.31 95 PHE A C 1
ATOM 793 O O . PHE A 1 95 ? 2.184 9.368 -15.285 1.00 80.31 95 PHE A O 1
ATOM 800 N N . GLY A 1 96 ? 0.664 10.875 -15.992 1.00 78.00 96 GLY A N 1
ATOM 801 C CA . GLY A 1 96 ? -0.284 9.907 -16.548 1.00 78.00 96 GLY A CA 1
ATOM 802 C C . GLY A 1 96 ? -1.199 9.376 -15.453 1.00 78.00 96 GLY A C 1
ATOM 803 O O . GLY A 1 96 ? -2.356 9.770 -15.386 1.00 78.00 96 GLY A O 1
ATOM 804 N N . ASN A 1 97 ? -0.620 8.603 -14.536 1.00 86.06 97 ASN A N 1
ATOM 805 C CA . ASN A 1 97 ? -1.283 8.024 -13.377 1.00 86.06 97 ASN A CA 1
ATOM 806 C C . ASN A 1 97 ? -0.345 8.085 -12.162 1.00 86.06 97 ASN A C 1
ATOM 808 O O . ASN A 1 97 ? 0.785 7.588 -12.225 1.00 86.06 97 ASN A O 1
ATOM 812 N N . PHE A 1 98 ? -0.791 8.707 -11.067 1.00 83.50 98 PHE A N 1
ATOM 813 C CA . PHE A 1 98 ? 0.019 8.873 -9.858 1.00 83.50 98 PHE A CA 1
ATOM 814 C C . PHE A 1 98 ? -0.419 7.970 -8.699 1.00 83.50 98 PHE A C 1
ATOM 816 O O . PHE A 1 98 ? -0.358 8.403 -7.551 1.00 83.50 98 PHE A O 1
ATOM 823 N N . ASP A 1 99 ? -0.853 6.744 -8.975 1.00 74.56 99 ASP A N 1
ATOM 824 C CA . ASP A 1 99 ? -1.075 5.712 -7.952 1.00 74.56 99 ASP A CA 1
ATOM 825 C C . ASP A 1 99 ? 0.247 5.387 -7.231 1.00 74.56 99 ASP A C 1
ATOM 827 O O . ASP A 1 99 ? 0.435 5.694 -6.054 1.00 74.56 99 ASP A O 1
ATOM 831 N N . TYR A 1 100 ? 1.256 4.952 -7.992 1.00 84.88 100 TYR A N 1
ATOM 832 C CA . TYR A 1 100 ? 2.562 4.623 -7.431 1.00 84.88 100 TYR A CA 1
ATOM 833 C C . TYR A 1 100 ? 3.319 5.849 -6.897 1.00 84.88 100 TYR A C 1
ATOM 835 O O . TYR A 1 100 ? 3.739 6.728 -7.662 1.00 84.88 100 TYR A O 1
ATOM 843 N N . LEU A 1 101 ? 3.599 5.853 -5.589 1.00 83.50 101 LEU A N 1
ATOM 844 C CA . LEU A 1 101 ? 4.449 6.861 -4.947 1.00 83.50 101 LEU A CA 1
ATOM 845 C C . LEU A 1 101 ? 5.841 6.328 -4.569 1.00 83.50 101 LEU A C 1
ATOM 847 O O . LEU A 1 101 ? 6.843 6.928 -4.961 1.00 83.50 101 LEU A O 1
ATOM 851 N N . MET A 1 102 ? 5.916 5.271 -3.749 1.00 86.88 102 MET A N 1
ATOM 852 C CA . MET A 1 102 ? 7.177 4.700 -3.242 1.00 86.88 102 MET A CA 1
ATOM 853 C C . MET A 1 102 ? 6.982 3.352 -2.533 1.00 86.88 102 MET A C 1
ATOM 855 O O . MET A 1 102 ? 5.888 3.046 -2.069 1.00 86.88 102 MET A O 1
ATOM 859 N N . PHE A 1 103 ? 8.082 2.609 -2.350 1.00 93.38 103 PHE A N 1
ATOM 860 C CA . PHE A 1 103 ? 8.134 1.297 -1.687 1.00 93.38 103 PHE A CA 1
ATOM 861 C C . PHE A 1 103 ? 7.192 0.267 -2.335 1.00 93.38 103 PHE A C 1
ATOM 863 O O . PHE A 1 103 ? 7.103 0.242 -3.561 1.00 93.38 103 PHE A O 1
ATOM 870 N N . ALA A 1 104 ?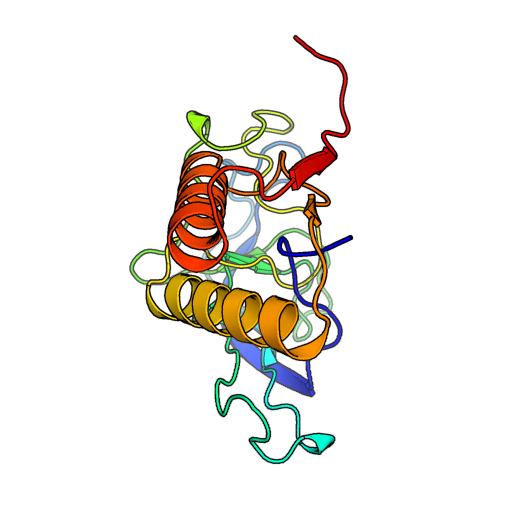 6.562 -0.609 -1.545 1.00 94.94 104 ALA A N 1
ATOM 871 C CA . ALA A 1 104 ? 5.529 -1.523 -2.014 1.00 94.94 104 ALA A CA 1
ATOM 872 C C . ALA A 1 104 ? 4.168 -0.823 -1.912 1.00 94.94 104 ALA A C 1
ATOM 874 O O . ALA A 1 104 ? 3.678 -0.563 -0.806 1.00 94.94 104 ALA A O 1
ATOM 875 N N . ASP A 1 105 ? 3.609 -0.474 -3.065 1.00 94.94 105 ASP A N 1
ATOM 876 C CA . ASP A 1 105 ? 2.384 0.314 -3.198 1.00 94.94 105 ASP A CA 1
ATOM 877 C C . ASP A 1 105 ? 1.151 -0.581 -3.034 1.00 94.94 105 ASP A C 1
ATOM 879 O O . ASP A 1 105 ? 1.078 -1.644 -3.646 1.00 94.94 105 ASP A O 1
ATOM 883 N N . ILE A 1 106 ? 0.244 -0.231 -2.120 1.00 95.44 106 ILE A N 1
ATOM 884 C CA . ILE A 1 106 ? -0.834 -1.128 -1.679 1.00 95.44 106 ILE A CA 1
ATOM 885 C C . ILE A 1 106 ? -1.932 -1.217 -2.742 1.00 95.44 106 ILE A C 1
ATOM 887 O O . ILE A 1 106 ? -2.512 -0.210 -3.133 1.00 95.44 106 ILE A O 1
ATOM 891 N N . ASP A 1 107 ? -2.294 -2.440 -3.129 1.00 94.00 107 ASP A N 1
ATOM 892 C CA . ASP A 1 107 ? -3.391 -2.677 -4.065 1.00 94.00 107 ASP A CA 1
ATOM 893 C C . ASP A 1 107 ? -4.739 -2.737 -3.337 1.00 94.00 107 ASP A C 1
ATOM 895 O O . ASP A 1 107 ? -5.163 -3.780 -2.836 1.00 94.00 107 ASP A O 1
ATOM 899 N N . TYR A 1 108 ? -5.442 -1.607 -3.313 1.00 89.44 108 TYR A N 1
ATOM 900 C CA . TYR A 1 108 ? -6.797 -1.524 -2.765 1.00 89.44 108 TYR A CA 1
ATOM 901 C C . TYR A 1 108 ? -7.893 -2.116 -3.664 1.00 89.44 108 TYR A C 1
ATOM 903 O O . TYR A 1 108 ? -9.053 -2.146 -3.256 1.00 89.44 108 TYR A O 1
ATOM 911 N N . GLY A 1 109 ? -7.558 -2.593 -4.868 1.00 87.56 109 GLY A N 1
ATOM 912 C CA . GLY A 1 109 ? -8.446 -3.436 -5.669 1.00 87.56 109 GLY A CA 1
ATOM 913 C C . GLY A 1 109 ? -8.546 -4.870 -5.137 1.00 87.56 109 GLY A C 1
ATOM 914 O O . GLY A 1 109 ? -9.487 -5.582 -5.485 1.00 87.56 109 GLY A O 1
ATOM 915 N N . HIS A 1 110 ? -7.617 -5.288 -4.272 1.00 92.12 110 HIS A N 1
ATOM 916 C CA . HIS A 1 110 ? -7.613 -6.614 -3.667 1.00 92.12 110 HIS A CA 1
ATOM 917 C C . HIS A 1 110 ? -8.547 -6.680 -2.446 1.00 92.12 110 HIS A C 1
ATOM 919 O O . HIS A 1 110 ? -8.360 -5.958 -1.465 1.00 92.12 110 HIS A O 1
ATOM 925 N N . GLU A 1 111 ? -9.521 -7.596 -2.466 1.00 92.56 111 GLU A N 1
ATOM 926 C CA . GLU A 1 111 ? -10.547 -7.721 -1.415 1.00 92.56 111 GLU A CA 1
ATOM 927 C C . GLU A 1 111 ? -9.928 -7.927 -0.023 1.00 92.56 111 GLU A C 1
ATOM 929 O O . GLU A 1 111 ? -10.233 -7.179 0.906 1.00 92.56 111 GLU A O 1
ATOM 934 N N . ASP A 1 112 ? -8.970 -8.852 0.100 1.00 95.56 112 ASP A N 1
ATOM 935 C CA . ASP A 1 112 ? -8.312 -9.125 1.385 1.00 95.56 112 ASP A CA 1
ATOM 936 C C . ASP A 1 112 ? -7.572 -7.902 1.962 1.00 95.56 112 ASP A C 1
ATOM 938 O O . ASP A 1 112 ? -7.556 -7.701 3.177 1.00 95.56 112 ASP A O 1
ATOM 942 N N . VAL A 1 113 ? -7.000 -7.042 1.108 1.00 95.31 113 VAL A N 1
ATOM 943 C CA . VAL A 1 113 ? -6.314 -5.809 1.531 1.00 95.31 113 VAL A CA 1
ATOM 944 C C . VAL A 1 113 ? -7.317 -4.807 2.087 1.00 95.31 113 VAL A C 1
ATOM 946 O O . VAL A 1 113 ? -7.070 -4.168 3.118 1.00 95.31 113 VAL A O 1
ATOM 949 N N . PHE A 1 114 ? -8.456 -4.660 1.410 1.00 93.56 114 PHE A N 1
ATOM 950 C CA . PHE A 1 114 ? -9.514 -3.764 1.846 1.00 93.56 114 PHE A CA 1
ATOM 951 C C . PHE A 1 114 ? -10.118 -4.225 3.182 1.00 93.56 114 PHE A C 1
ATOM 953 O O . PHE A 1 114 ? -10.257 -3.422 4.112 1.00 93.56 114 PHE A O 1
ATOM 960 N N . GLU A 1 115 ? -10.400 -5.522 3.323 1.00 96.56 115 GLU A N 1
ATOM 961 C CA . GLU A 1 115 ? -10.912 -6.102 4.567 1.00 96.56 115 GLU A CA 1
ATOM 962 C C . GLU A 1 115 ? -9.905 -6.009 5.722 1.00 96.56 115 GLU A C 1
ATOM 964 O O . GLU A 1 115 ? -10.278 -5.567 6.812 1.00 96.56 115 GLU A O 1
ATOM 969 N N . GLU A 1 116 ? -8.625 -6.333 5.505 1.00 97.69 116 GLU A N 1
ATOM 970 C CA . GLU A 1 116 ? -7.585 -6.178 6.536 1.00 97.69 116 GLU A CA 1
ATOM 971 C C . GLU A 1 116 ? -7.441 -4.712 6.961 1.00 97.69 116 GLU A C 1
ATOM 973 O O . GLU A 1 116 ? -7.303 -4.413 8.148 1.00 97.69 116 GLU A O 1
ATOM 978 N N . THR A 1 117 ? -7.536 -3.764 6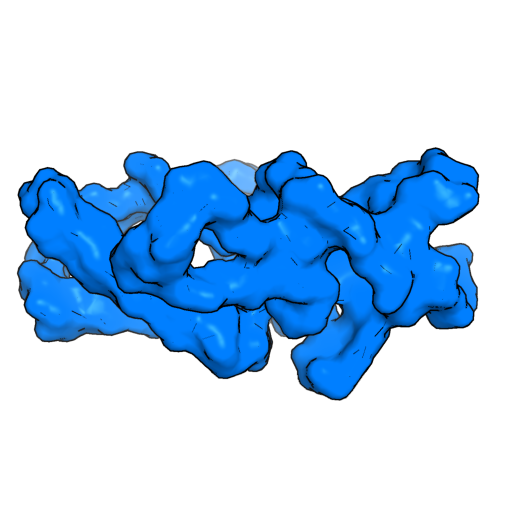.023 1.00 96.69 117 THR A N 1
ATOM 979 C CA . THR A 1 117 ? -7.456 -2.331 6.345 1.00 96.69 117 THR A CA 1
ATOM 980 C C . THR A 1 117 ? -8.610 -1.897 7.252 1.00 96.69 117 THR A C 1
ATOM 982 O O . THR A 1 117 ? -8.391 -1.165 8.223 1.00 96.69 117 THR A O 1
ATOM 985 N N . LYS A 1 118 ? -9.835 -2.374 6.997 1.00 96.69 118 LYS A N 1
ATOM 986 C CA . LYS A 1 118 ? -10.994 -2.123 7.872 1.00 96.69 118 LYS A CA 1
ATOM 987 C C . LYS A 1 118 ? -10.831 -2.760 9.251 1.00 96.69 118 LYS A C 1
ATOM 989 O O . LYS A 1 118 ? -11.138 -2.115 10.259 1.00 96.69 118 LYS A O 1
ATOM 994 N N . GLN A 1 119 ? -10.335 -3.995 9.315 1.00 97.19 119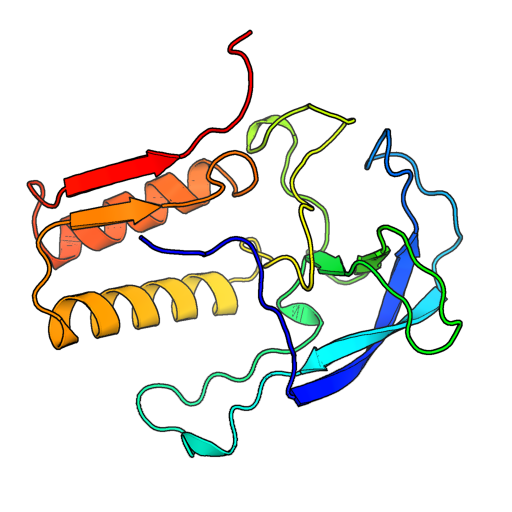 GLN A N 1
ATOM 995 C CA . GLN A 1 119 ? -10.065 -4.676 10.584 1.00 97.19 119 GLN A CA 1
ATOM 996 C C . GLN A 1 119 ? -9.010 -3.926 11.398 1.00 97.19 119 GLN A C 1
ATOM 998 O O . GLN A 1 119 ? -9.212 -3.666 12.588 1.00 97.19 119 GLN A O 1
ATOM 1003 N N . TRP A 1 120 ? -7.931 -3.495 10.743 1.00 97.44 120 TRP A N 1
ATOM 1004 C CA . TRP A 1 120 ? -6.877 -2.705 11.361 1.00 97.44 120 TRP A CA 1
ATOM 1005 C C . TRP A 1 120 ? -7.391 -1.353 11.869 1.00 97.4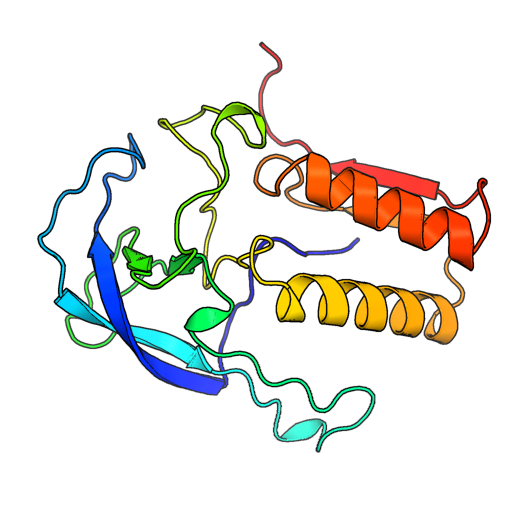4 120 TRP A C 1
ATOM 1007 O O . TRP A 1 120 ? -7.083 -0.991 13.003 1.00 97.44 120 TRP A O 1
ATOM 1017 N N . LEU A 1 121 ? -8.211 -0.631 11.092 1.00 96.62 121 LEU A N 1
ATOM 1018 C CA . LEU A 1 121 ? -8.822 0.632 11.530 1.00 96.62 121 LEU A CA 1
ATOM 1019 C C . LEU A 1 121 ? -9.704 0.434 12.763 1.00 96.62 121 LEU A C 1
ATOM 1021 O O . LEU A 1 121 ? -9.578 1.182 13.731 1.00 96.62 121 LEU A O 1
ATOM 1025 N N . ASN A 1 122 ? -10.561 -0.588 12.750 1.00 97.12 122 ASN A N 1
ATOM 1026 C CA . ASN A 1 122 ? -11.433 -0.891 13.880 1.00 97.12 122 ASN A CA 1
ATOM 1027 C C . ASN A 1 122 ? -10.631 -1.238 15.140 1.00 97.12 122 ASN A C 1
ATOM 1029 O O . ASN A 1 122 ? -10.913 -0.715 16.217 1.00 97.12 122 ASN A O 1
ATOM 1033 N N . TRP A 1 123 ? -9.600 -2.077 15.014 1.00 97.62 123 TRP A N 1
ATOM 1034 C CA . TRP A 1 123 ? -8.705 -2.374 16.129 1.00 97.62 123 TRP A CA 1
ATOM 1035 C C . TRP A 1 123 ? -7.988 -1.115 16.628 1.00 97.62 123 TRP A C 1
ATOM 1037 O O . TRP A 1 123 ? -7.995 -0.840 17.824 1.00 97.62 123 TRP A O 1
ATOM 1047 N N . PHE A 1 124 ? -7.405 -0.327 15.724 1.00 97.19 124 PHE A N 1
ATOM 1048 C CA . PHE A 1 124 ? -6.615 0.850 16.070 1.00 97.19 124 PHE A CA 1
ATOM 1049 C C . PHE A 1 124 ? -7.445 1.898 16.816 1.00 97.19 124 PHE A C 1
ATOM 1051 O O . PHE A 1 124 ? -6.988 2.428 17.830 1.00 97.19 124 PHE A O 1
ATOM 1058 N N . ILE A 1 125 ? -8.665 2.179 16.351 1.00 96.88 125 ILE A N 1
ATOM 1059 C CA . ILE A 1 125 ? -9.558 3.149 16.995 1.00 96.88 125 ILE A CA 1
ATOM 1060 C C . ILE A 1 125 ? -9.996 2.641 18.374 1.00 96.88 125 ILE A C 1
ATOM 1062 O O . ILE A 1 125 ? -9.898 3.393 19.338 1.00 96.88 125 ILE A O 1
ATOM 1066 N N . ASN A 1 126 ? -10.387 1.369 18.503 1.00 96.81 126 ASN A N 1
ATOM 1067 C CA . ASN A 1 126 ? -10.771 0.797 19.800 1.00 96.81 126 ASN A CA 1
ATOM 1068 C C . ASN A 1 126 ? -9.607 0.743 20.804 1.00 96.81 126 ASN A C 1
ATOM 1070 O O . ASN A 1 126 ? -9.810 0.971 21.990 1.00 96.81 126 ASN A O 1
ATOM 1074 N N . GLU A 1 127 ? -8.391 0.438 20.349 1.00 97.44 127 GLU A N 1
ATOM 1075 C CA . GLU A 1 127 ? -7.213 0.337 21.222 1.00 97.44 127 GLU A CA 1
ATOM 1076 C C . GLU A 1 127 ? -6.719 1.716 21.689 1.00 97.44 127 GLU A C 1
ATOM 1078 O O . GLU A 1 127 ? -6.151 1.839 22.773 1.00 97.44 127 GLU A O 1
ATOM 1083 N N . THR A 1 128 ? -6.896 2.754 20.866 1.00 96.56 128 THR A N 1
ATOM 1084 C CA . THR A 1 128 ? -6.354 4.096 21.139 1.00 96.56 128 THR A CA 1
ATOM 1085 C C . THR A 1 128 ? -7.388 5.117 21.599 1.00 96.56 128 THR A C 1
ATOM 1087 O O . THR A 1 128 ? -6.989 6.171 22.091 1.00 96.56 128 THR A O 1
ATOM 1090 N N . GLU A 1 129 ? -8.680 4.817 21.445 1.00 95.69 129 GLU A N 1
ATOM 1091 C CA . GLU A 1 129 ? -9.814 5.683 21.799 1.00 95.69 129 GLU A CA 1
ATOM 1092 C C . GLU A 1 129 ? -9.716 7.092 21.180 1.00 95.69 129 GLU A C 1
ATOM 1094 O O . GLU A 1 129 ? -10.083 8.093 21.789 1.00 95.69 129 GLU A O 1
ATOM 1099 N N . ILE A 1 130 ? -9.170 7.190 19.964 1.00 96.00 130 ILE A N 1
ATOM 1100 C CA . ILE A 1 130 ? -9.065 8.461 19.238 1.00 96.00 130 ILE A CA 1
ATOM 1101 C C . ILE A 1 130 ? -10.411 8.887 18.643 1.00 96.00 130 ILE A C 1
ATOM 1103 O O . ILE A 1 130 ? -11.183 8.055 18.182 1.00 96.00 130 ILE A O 1
ATOM 1107 N N . ASP A 1 131 ? -10.625 10.199 18.529 1.00 92.94 131 ASP A N 1
ATOM 1108 C CA . ASP A 1 131 ? -11.849 10.782 17.949 1.00 92.94 131 ASP A CA 1
ATOM 1109 C C . ASP A 1 131 ? -11.692 11.230 16.482 1.00 92.94 131 ASP A C 1
ATOM 1111 O O . ASP A 1 131 ? -12.578 11.865 15.898 1.00 92.94 131 ASP A O 1
ATOM 1115 N N . GLY A 1 132 ? -10.526 10.988 15.875 1.00 93.12 132 GLY A N 1
ATOM 1116 C CA . GLY A 1 132 ? -10.284 11.442 14.514 1.00 93.12 132 GLY A CA 1
ATOM 1117 C C . GLY A 1 132 ? -9.001 10.958 13.856 1.00 93.12 132 GLY A C 1
ATOM 1118 O O . GLY A 1 132 ? -7.987 10.671 14.494 1.00 93.12 132 GLY A O 1
ATOM 1119 N N . ILE A 1 133 ? -9.038 10.928 12.525 1.00 93.81 133 ILE A N 1
ATOM 1120 C CA . ILE A 1 133 ? -7.967 10.446 11.659 1.00 93.81 133 ILE A CA 1
ATOM 1121 C C . ILE A 1 133 ? -7.494 11.559 10.717 1.00 93.81 133 ILE A C 1
ATOM 1123 O O . ILE A 1 133 ? -8.265 12.295 10.101 1.00 93.81 133 ILE A O 1
ATOM 1127 N N . ARG A 1 134 ? -6.170 11.647 10.566 1.00 91.62 134 ARG A N 1
ATOM 1128 C CA . ARG A 1 134 ? -5.521 12.410 9.494 1.00 91.62 134 ARG A CA 1
ATOM 1129 C C . ARG A 1 134 ? -4.872 11.441 8.512 1.00 91.62 134 ARG A C 1
ATOM 1131 O O . ARG A 1 134 ? -3.893 10.811 8.904 1.00 91.62 134 ARG A O 1
ATOM 1138 N N . LEU A 1 135 ? -5.374 11.345 7.287 1.00 87.50 135 LEU A N 1
ATOM 1139 C CA . LEU A 1 135 ? -4.833 10.502 6.217 1.00 87.50 135 LEU A CA 1
ATOM 1140 C C . LEU A 1 135 ? -3.703 11.239 5.481 1.00 87.50 135 LEU A C 1
ATOM 1142 O O . LEU A 1 135 ? -3.867 12.400 5.094 1.00 87.50 135 LEU A O 1
ATOM 1146 N N . ASP A 1 136 ? -2.550 10.595 5.321 1.00 86.50 136 ASP A N 1
ATOM 1147 C CA . ASP A 1 136 ? -1.449 11.087 4.485 1.00 86.50 136 ASP A CA 1
ATOM 1148 C C . ASP A 1 136 ? -1.589 10.575 3.036 1.00 86.50 136 ASP A C 1
ATOM 1150 O O . ASP A 1 136 ? -2.292 9.598 2.796 1.00 86.50 136 ASP A O 1
ATOM 1154 N N . ALA A 1 137 ? -0.952 11.259 2.078 1.00 80.00 137 ALA A N 1
ATOM 1155 C CA . ALA A 1 137 ? -0.863 10.852 0.668 1.00 80.00 137 ALA A CA 1
ATOM 1156 C C . ALA A 1 137 ? -2.195 10.537 -0.060 1.00 80.00 137 ALA A C 1
ATOM 1158 O O . ALA A 1 137 ? -2.207 9.780 -1.019 1.00 80.00 137 ALA A O 1
ATOM 1159 N N . VAL A 1 138 ? -3.311 11.176 0.313 1.00 79.38 138 VAL A N 1
ATOM 1160 C CA . VAL A 1 138 ? -4.662 10.821 -0.189 1.00 79.38 138 VAL A CA 1
ATOM 1161 C C . VAL A 1 138 ? -4.806 10.919 -1.716 1.00 79.38 138 VAL A C 1
ATOM 1163 O O . VAL A 1 138 ? -5.660 10.260 -2.286 1.00 79.38 138 VAL A O 1
ATOM 1166 N N . LYS A 1 139 ? -3.972 11.715 -2.399 1.00 77.31 139 LYS A N 1
ATOM 1167 C CA . LYS A 1 139 ? -4.019 11.865 -3.868 1.00 77.31 139 LYS A CA 1
ATOM 1168 C C . LYS A 1 139 ? -3.524 10.642 -4.660 1.00 77.31 139 LYS A C 1
ATOM 1170 O O . LYS A 1 139 ? -3.636 10.643 -5.880 1.00 77.31 139 LYS A O 1
ATOM 1175 N N . HIS A 1 140 ? -2.928 9.685 -3.959 1.00 78.38 140 HIS A N 1
ATOM 1176 C CA . HIS A 1 140 ? -2.310 8.471 -4.487 1.00 78.38 140 HIS A CA 1
ATOM 1177 C C . HIS A 1 140 ? -3.085 7.215 -4.057 1.00 78.38 140 HIS A C 1
ATOM 1179 O O . HIS A 1 140 ? -2.628 6.103 -4.239 1.00 78.38 140 HIS A O 1
ATOM 1185 N N . ILE A 1 141 ? -4.245 7.388 -3.416 1.00 78.88 141 ILE A N 1
ATOM 1186 C CA . ILE A 1 141 ? -5.132 6.294 -3.028 1.00 78.88 141 ILE A CA 1
ATOM 1187 C C . ILE A 1 141 ? -6.461 6.560 -3.719 1.00 78.88 141 ILE A C 1
ATOM 1189 O O . ILE A 1 141 ? -6.945 7.695 -3.685 1.00 78.88 141 ILE A O 1
ATOM 1193 N N . LYS A 1 142 ? -7.065 5.519 -4.298 1.00 81.19 142 LYS A N 1
ATOM 1194 C CA . LYS A 1 142 ? -8.389 5.593 -4.926 1.00 81.19 142 LYS A CA 1
ATOM 1195 C C . LYS A 1 142 ? -9.380 6.368 -4.061 1.00 81.19 142 LYS A C 1
ATOM 1197 O O . LYS A 1 142 ? -9.637 6.016 -2.906 1.00 81.19 142 LYS A O 1
ATOM 1202 N N . SER A 1 143 ? -9.969 7.419 -4.625 1.00 82.25 143 SER A N 1
ATOM 1203 C CA . SER A 1 143 ? -10.920 8.261 -3.889 1.00 82.25 143 SER A CA 1
ATOM 1204 C C . SER A 1 143 ? -12.148 7.484 -3.386 1.00 82.25 143 SER A C 1
ATOM 1206 O O . SER A 1 143 ? -12.640 7.760 -2.289 1.00 82.25 143 SER A O 1
ATOM 1208 N N . SER A 1 144 ? -12.602 6.478 -4.141 1.00 86.44 144 SER A N 1
ATOM 1209 C CA . SER A 1 144 ? -13.664 5.539 -3.759 1.00 86.44 144 SER A CA 1
ATOM 1210 C C . SER A 1 144 ? -13.310 4.760 -2.493 1.00 86.44 144 SER A C 1
ATOM 1212 O O . SER A 1 144 ? -14.060 4.803 -1.523 1.00 86.44 144 SER A O 1
ATOM 1214 N N . VAL A 1 145 ? -12.114 4.172 -2.447 1.00 87.81 145 VAL A N 1
ATOM 1215 C CA . VAL A 1 145 ? -11.585 3.447 -1.282 1.00 87.81 145 VAL A CA 1
ATOM 121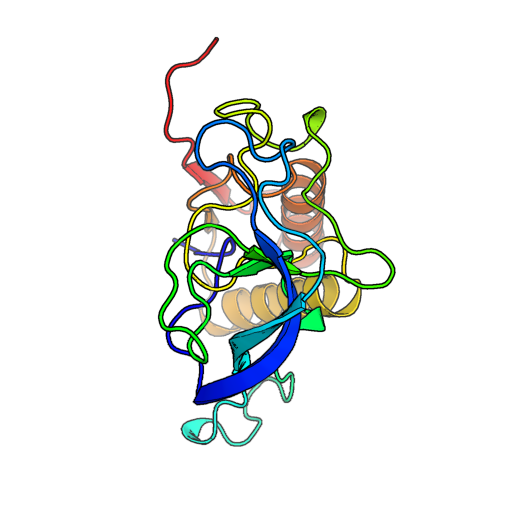6 C C . VAL A 1 145 ? -11.551 4.346 -0.051 1.00 87.81 145 VAL A C 1
ATOM 1218 O O . VAL A 1 145 ? -11.989 3.947 1.025 1.00 87.81 145 VAL A O 1
ATOM 1221 N N . ILE A 1 146 ? -11.081 5.589 -0.191 1.00 89.31 146 ILE A N 1
ATOM 1222 C CA . ILE A 1 146 ? -11.064 6.548 0.922 1.00 89.31 146 ILE A CA 1
ATOM 1223 C C . ILE A 1 146 ? -12.484 6.839 1.418 1.00 89.31 146 ILE A C 1
ATOM 1225 O O . ILE A 1 146 ? -12.712 6.852 2.629 1.00 89.31 146 ILE A O 1
ATOM 1229 N N . ASN A 1 147 ? -13.437 7.051 0.508 1.00 90.50 147 ASN A N 1
ATOM 1230 C CA . ASN A 1 147 ? -14.835 7.273 0.871 1.00 90.50 147 ASN A CA 1
ATOM 1231 C C . ASN A 1 147 ? -15.428 6.060 1.596 1.00 90.50 147 ASN A C 1
ATOM 1233 O O . ASN A 1 147 ? -16.090 6.234 2.619 1.00 90.50 147 ASN A O 1
ATOM 1237 N N . ASP A 1 148 ? -15.150 4.848 1.123 1.00 93.81 148 ASP A N 1
ATOM 1238 C CA . ASP A 1 148 ? -15.656 3.623 1.737 1.00 93.81 148 ASP A CA 1
ATOM 1239 C C . ASP A 1 148 ? -15.064 3.394 3.132 1.00 93.81 148 ASP A C 1
ATOM 1241 O O . ASP A 1 148 ? -15.798 3.054 4.060 1.00 93.81 148 ASP A O 1
ATOM 1245 N N . LEU A 1 149 ? -13.771 3.675 3.332 1.00 93.31 149 LEU A N 1
ATOM 1246 C CA . LEU A 1 149 ? -13.141 3.618 4.656 1.00 93.31 149 LEU A CA 1
ATOM 1247 C C . LEU A 1 149 ? -13.711 4.674 5.617 1.00 93.31 149 LEU A C 1
ATOM 1249 O O . LEU A 1 149 ? -13.936 4.377 6.790 1.00 93.31 149 LEU A O 1
ATOM 1253 N N . VAL A 1 150 ? -13.973 5.897 5.140 1.00 93.00 150 VAL A N 1
ATOM 1254 C CA . VAL A 1 150 ? -14.616 6.952 5.947 1.00 93.00 150 VAL A CA 1
ATOM 1255 C C . VAL A 1 150 ? -16.033 6.542 6.345 1.00 93.00 150 VAL A C 1
ATOM 1257 O O . VAL A 1 150 ? -16.401 6.681 7.513 1.00 93.00 150 VAL A O 1
ATOM 1260 N N . ASN A 1 151 ? -16.815 6.022 5.397 1.00 95.38 151 ASN A N 1
ATOM 1261 C CA . ASN A 1 151 ? -18.177 5.551 5.643 1.00 95.38 151 ASN A CA 1
ATOM 1262 C C . ASN A 1 151 ? -18.188 4.393 6.644 1.00 95.38 151 ASN A C 1
ATOM 1264 O O . ASN A 1 151 ? -18.992 4.401 7.572 1.00 95.38 151 ASN A O 1
ATOM 1268 N N . TYR A 1 152 ? -17.263 3.441 6.500 1.00 96.31 152 TYR A N 1
ATOM 1269 C CA . TYR A 1 152 ? -17.087 2.341 7.444 1.00 96.31 152 TYR A CA 1
ATOM 1270 C C . TYR A 1 152 ? -16.801 2.846 8.864 1.00 96.31 152 TYR A C 1
ATOM 1272 O O . TYR A 1 152 ? -17.508 2.483 9.800 1.00 96.31 152 TYR A O 1
ATOM 1280 N N . VAL A 1 153 ? -15.817 3.735 9.037 1.00 96.25 153 VAL A N 1
ATOM 1281 C CA . VAL A 1 153 ? -15.473 4.256 10.370 1.00 96.25 153 VAL A CA 1
ATOM 1282 C C . VAL A 1 153 ? -16.632 5.041 10.985 1.00 96.25 153 VAL A C 1
ATOM 1284 O O . VAL A 1 153 ? -16.902 4.890 12.171 1.00 96.25 153 VAL A O 1
ATOM 1287 N N . ARG A 1 154 ? -17.351 5.856 10.209 1.00 96.12 154 ARG A N 1
ATOM 1288 C CA . ARG A 1 154 ? -18.514 6.591 10.731 1.00 96.12 154 ARG A CA 1
ATOM 1289 C C . ARG A 1 154 ? -19.674 5.681 11.114 1.00 96.12 154 ARG A C 1
ATOM 1291 O O . ARG A 1 154 ? -20.339 5.953 12.109 1.00 96.12 154 ARG A O 1
ATOM 1298 N N . ALA A 1 155 ? -19.886 4.596 10.372 1.00 96.94 155 ALA A N 1
ATOM 1299 C CA . ALA A 1 155 ? -20.899 3.607 10.714 1.00 96.94 155 ALA A CA 1
ATOM 1300 C C . ALA A 1 155 ? -20.593 2.908 12.051 1.00 96.94 155 ALA A C 1
ATOM 1302 O O . ALA A 1 155 ? -21.505 2.713 12.853 1.00 96.94 155 ALA A O 1
ATOM 1303 N N . GLU A 1 156 ? -19.323 2.582 12.313 1.00 96.69 156 GLU A N 1
ATOM 1304 C CA . GLU A 1 156 ? -18.903 1.866 13.527 1.00 96.69 156 GLU A CA 1
ATOM 1305 C C . GLU A 1 156 ? -18.709 2.787 14.748 1.00 96.69 156 GLU A C 1
ATOM 1307 O O . GLU A 1 156 ? -19.064 2.420 15.868 1.00 96.69 156 GLU A O 1
ATOM 1312 N N . PHE A 1 157 ? -18.169 3.994 14.549 1.00 96.06 157 PHE A N 1
ATOM 1313 C CA . PHE A 1 157 ? -17.721 4.884 15.634 1.00 96.06 157 PHE A CA 1
ATOM 1314 C C . PHE A 1 157 ? -18.507 6.200 15.741 1.00 96.06 157 PHE A C 1
ATOM 1316 O O . PHE A 1 157 ? -18.284 6.977 16.670 1.00 96.06 157 PHE A O 1
ATOM 1323 N N . GLY A 1 158 ? -19.454 6.442 14.832 1.00 95.19 158 GLY A N 1
ATOM 1324 C CA . GLY A 1 158 ? -20.344 7.602 14.831 1.00 95.19 158 GLY A CA 1
ATOM 1325 C C . GLY A 1 158 ? -20.033 8.633 13.742 1.00 95.19 158 GLY A C 1
ATOM 1326 O O . GLY A 1 158 ? -18.888 8.865 13.361 1.00 95.19 158 GLY A O 1
ATOM 1327 N N . GLU A 1 159 ? -21.081 9.309 13.269 1.00 92.56 159 GLU A N 1
ATOM 1328 C CA . GLU A 1 159 ? -21.011 10.287 12.168 1.00 92.56 159 GLU A CA 1
ATOM 1329 C C . GLU A 1 159 ? -20.096 11.489 12.455 1.00 92.56 159 GLU A C 1
ATOM 1331 O O . GLU A 1 159 ? -19.510 12.066 11.535 1.00 92.56 159 GLU A O 1
ATOM 1336 N N . ASP A 1 160 ? -19.931 11.841 13.732 1.00 93.12 160 ASP A N 1
ATOM 1337 C CA . ASP A 1 160 ? -19.098 12.963 14.171 1.00 93.12 160 ASP A CA 1
ATOM 1338 C C . ASP A 1 160 ? -17.589 12.641 14.162 1.00 93.12 160 ASP A C 1
ATOM 1340 O O . ASP A 1 160 ? -16.772 13.533 14.409 1.00 93.12 160 ASP A O 1
ATOM 1344 N N . PHE A 1 161 ? -17.193 11.397 13.849 1.00 94.56 161 PHE A N 1
ATOM 1345 C CA . PHE A 1 161 ? -15.788 10.992 13.803 1.00 94.56 161 PHE A CA 1
ATOM 1346 C C . PHE A 1 161 ? -15.014 11.821 12.767 1.00 94.56 161 PHE A C 1
ATOM 1348 O O . PHE A 1 161 ? -15.357 11.882 11.576 1.00 94.56 161 PHE A O 1
ATOM 1355 N N . PHE A 1 162 ? -13.960 12.502 13.222 1.00 93.00 162 PHE A N 1
ATOM 1356 C CA . PHE A 1 162 ? -13.300 13.528 12.423 1.00 93.00 162 PHE A CA 1
ATOM 1357 C C . PHE A 1 162 ? -12.321 12.931 11.404 1.00 93.00 162 PHE A C 1
ATOM 1359 O O . PHE A 1 162 ? -11.462 12.121 11.745 1.00 93.00 162 PHE A O 1
ATOM 1366 N N . PHE A 1 163 ? -12.370 13.415 10.159 1.00 91.00 163 PHE A N 1
ATOM 1367 C CA . PHE A 1 163 ? -11.413 13.063 9.108 1.00 91.00 163 PHE A CA 1
ATOM 1368 C C . PHE A 1 163 ? -10.767 14.300 8.490 1.00 91.00 163 PHE A C 1
ATOM 1370 O O . PHE A 1 163 ? -11.429 15.288 8.172 1.00 91.00 163 PHE A O 1
ATOM 1377 N N . SER A 1 164 ? -9.460 14.218 8.250 1.00 89.25 164 SER A N 1
ATOM 1378 C CA . SER A 1 164 ? -8.722 15.184 7.434 1.00 89.25 164 SER A CA 1
ATOM 1379 C C . SER A 1 164 ? -7.746 14.465 6.506 1.00 89.25 164 SER A C 1
ATOM 1381 O O . SER A 1 164 ? -7.099 13.505 6.909 1.00 89.25 164 SER A O 1
ATOM 1383 N N . GLY A 1 165 ? -7.622 14.921 5.262 1.00 79.69 165 GLY A N 1
ATOM 1384 C CA . GLY A 1 165 ? -6.700 14.354 4.277 1.00 79.69 165 GLY A CA 1
ATOM 1385 C C . GLY A 1 165 ? -5.583 15.327 3.922 1.00 79.69 165 GLY A C 1
ATOM 1386 O O . GLY A 1 165 ? -5.808 16.535 3.817 1.00 79.69 165 GLY A O 1
ATOM 1387 N N .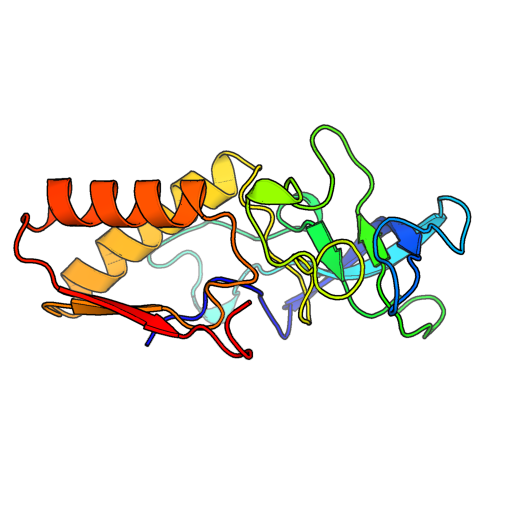 ARG A 1 166 ? -4.369 14.816 3.720 1.00 75.12 166 ARG A N 1
ATOM 1388 C CA . ARG A 1 166 ? -3.274 15.579 3.120 1.00 75.12 166 ARG A CA 1
ATOM 1389 C C . ARG A 1 166 ? -3.244 15.330 1.613 1.00 75.12 166 ARG A C 1
ATOM 1391 O O . ARG A 1 166 ? -2.942 14.228 1.172 1.00 75.12 166 ARG A O 1
ATOM 1398 N N . ILE A 1 167 ? -3.483 16.389 0.844 1.00 71.31 167 ILE A N 1
ATOM 1399 C CA . ILE A 1 167 ? -3.297 16.436 -0.611 1.00 71.31 167 ILE A CA 1
ATOM 1400 C C . ILE A 1 167 ? -2.095 17.356 -0.875 1.00 71.31 167 ILE A C 1
ATOM 1402 O O . ILE A 1 167 ? -2.115 18.518 -0.470 1.00 71.31 167 ILE A O 1
ATOM 1406 N N . LEU A 1 168 ? -1.024 16.840 -1.487 1.00 55.38 168 LEU A N 1
ATOM 1407 C CA . LEU A 1 168 ? 0.176 17.614 -1.839 1.00 55.38 168 LEU A CA 1
ATOM 1408 C C . LEU A 1 168 ? 0.214 17.874 -3.350 1.00 55.38 168 LEU A C 1
ATOM 1410 O O . LEU A 1 168 ? 0.503 16.965 -4.115 1.00 55.38 168 LEU A O 1
ATOM 1414 N N . GLY A 1 169 ? -0.053 19.105 -3.778 1.00 49.88 169 GLY A N 1
ATOM 1415 C CA . GLY A 1 169 ? -0.048 19.510 -5.189 1.00 49.88 169 GLY A CA 1
ATOM 1416 C C . GLY A 1 169 ? -0.896 20.764 -5.408 1.00 49.88 169 GLY A C 1
ATOM 1417 O O . GLY A 1 169 ? -1.749 21.093 -4.579 1.00 49.88 169 GLY A O 1
ATOM 1418 N N . THR A 1 170 ? -0.637 21.507 -6.483 1.00 38.41 170 THR A N 1
ATOM 1419 C CA . THR A 1 170 ? -1.425 22.695 -6.843 1.00 38.41 170 THR A CA 1
ATOM 1420 C C . THR A 1 170 ? -2.769 22.243 -7.410 1.00 38.41 170 THR A C 1
ATOM 1422 O O . THR A 1 170 ? -2.795 21.422 -8.319 1.00 38.41 170 THR A O 1
ATOM 1425 N N . ARG A 1 171 ? -3.884 22.772 -6.887 1.00 31.14 171 ARG A N 1
ATOM 1426 C CA . ARG A 1 171 ? -5.210 22.580 -7.496 1.00 31.14 171 ARG A CA 1
ATOM 1427 C C . ARG A 1 171 ? -5.175 23.043 -8.958 1.00 31.14 171 ARG A C 1
ATOM 1429 O O . ARG A 1 171 ? -4.814 24.198 -9.189 1.00 31.14 171 ARG A O 1
ATOM 1436 N N . TYR A 1 172 ? -5.620 22.194 -9.879 1.00 35.22 172 TYR A N 1
ATOM 1437 C CA . TYR A 1 172 ? -6.165 22.597 -11.175 1.00 35.22 172 TYR A CA 1
ATOM 1438 C C . TYR A 1 172 ? -7.526 21.939 -11.349 1.00 35.22 172 TYR A C 1
ATOM 1440 O O . TYR A 1 172 ? -7.635 20.746 -10.993 1.00 35.22 172 TYR A O 1
#

InterPro domains:
  IPR006047 Glycosyl hydrolase family 13, catalytic domain [PF00128] (54-143)
  IPR017853 Glycoside hydrolase superfamily [SSF51445] (4-165)